Protein AF-F0ZK30-F1 (afdb_monomer)

Organism: Dictyostelium purpureum (NCBI:txid5786)

Foldseek 3Di:
DAFPAWDDWDADPNWIWTFTDDPPDDSVPTDTDTPVRPPPVVRVVVVVVVVVVVVVPD

Radius of gyration: 11.72 Å; Cα contacts (8 Å, |Δi|>4): 71; chains: 1; bounding box: 31×21×32 Å

pLDDT: mean 81.32, std 10.85, range [42.47, 90.88]

Sequence (58 aa):
YYVEKILSKRIRGGIKEYLIKWEGYDVKEATWEAESDCFCTDLIEEFEESQESKNKNK

Secondary structure (DSSP, 8-state):
--EEEEEEEEEETTEEEEEEEETTS-GGG-EEEETTT---HHHHHHHHHHHHHHHTT-

Structure (mmCIF, N/CA/C/O backbone):
data_AF-F0ZK30-F1
#
_entry.id   AF-F0ZK30-F1
#
loop_
_atom_site.group_PDB
_atom_site.id
_atom_site.type_symbol
_atom_site.label_atom_id
_atom_site.label_alt_id
_atom_site.label_comp_id
_atom_site.label_asym_id
_atom_site.label_entity_id
_atom_site.label_seq_id
_atom_site.pdbx_PDB_ins_code
_atom_site.Cartn_x
_atom_site.Cartn_y
_atom_site.Cartn_z
_atom_site.occupancy
_atom_site.B_iso_or_equiv
_atom_site.auth_seq_id
_atom_site.auth_comp_id
_atom_site.auth_asym_id
_atom_site.auth_atom_id
_atom_site.pdbx_PDB_model_num
ATOM 1 N N . TYR A 1 1 ? -9.188 4.165 -14.735 1.00 60.09 1 TYR A N 1
ATOM 2 C CA . TYR A 1 1 ? -9.542 3.321 -13.582 1.00 60.09 1 TYR A CA 1
ATOM 3 C C . TYR A 1 1 ? -9.393 4.163 -12.328 1.00 60.09 1 TYR A C 1
ATOM 5 O O . TYR A 1 1 ? -8.455 4.949 -12.283 1.00 60.09 1 TYR A O 1
ATOM 13 N N . TYR A 1 2 ? -10.327 4.075 -11.379 1.00 74.31 2 TYR A N 1
ATOM 14 C CA . TYR A 1 2 ? -10.262 4.82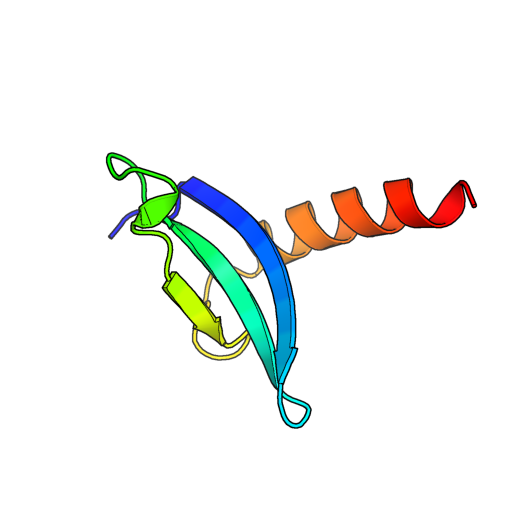7 -10.122 1.00 74.31 2 TYR A CA 1
ATOM 15 C C . TYR A 1 2 ? -9.607 3.955 -9.053 1.00 74.31 2 TYR A C 1
ATOM 17 O O . TYR A 1 2 ? -10.007 2.805 -8.856 1.00 74.31 2 TYR A O 1
ATOM 25 N N . VAL A 1 3 ? -8.555 4.475 -8.424 1.00 80.31 3 VAL A N 1
ATOM 26 C CA . VAL A 1 3 ? -7.866 3.790 -7.331 1.00 80.31 3 VAL A CA 1
ATOM 27 C C . VAL A 1 3 ? -8.665 4.009 -6.052 1.00 80.31 3 VAL A C 1
ATOM 29 O O . VAL A 1 3 ? -8.871 5.147 -5.647 1.00 80.31 3 VAL A O 1
ATOM 32 N N . GLU A 1 4 ? -9.102 2.924 -5.414 1.00 84.94 4 GLU A N 1
ATOM 33 C CA . GLU A 1 4 ? -9.813 2.986 -4.136 1.00 84.94 4 GLU A CA 1
ATOM 34 C C . GLU A 1 4 ? -8.828 3.140 -2.974 1.00 84.94 4 GLU A C 1
ATOM 36 O O . GLU A 1 4 ? -8.996 4.020 -2.138 1.00 84.94 4 GLU A O 1
ATOM 41 N N . LYS A 1 5 ? -7.817 2.262 -2.895 1.00 85.25 5 LYS A N 1
ATOM 42 C CA . LYS A 1 5 ? -6.796 2.284 -1.834 1.00 85.25 5 LYS A CA 1
ATOM 43 C C . LYS A 1 5 ? -5.630 1.343 -2.106 1.00 85.25 5 LYS A C 1
ATOM 45 O O . LYS A 1 5 ? -5.759 0.374 -2.854 1.00 85.25 5 LYS A O 1
ATOM 50 N N . ILE A 1 6 ? -4.529 1.558 -1.392 1.00 88.25 6 ILE A N 1
ATOM 51 C CA . ILE A 1 6 ? -3.405 0.623 -1.336 1.00 88.25 6 ILE A CA 1
ATOM 52 C C . ILE A 1 6 ? -3.657 -0.421 -0.245 1.00 88.25 6 ILE A C 1
ATOM 54 O O . ILE A 1 6 ? -3.923 -0.102 0.913 1.00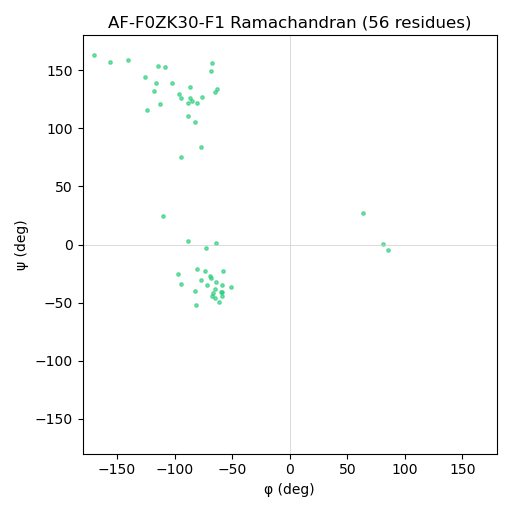 88.25 6 ILE A O 1
ATOM 58 N N . LEU A 1 7 ? -3.574 -1.697 -0.617 1.00 87.50 7 LEU A N 1
ATOM 59 C CA . LEU A 1 7 ? -3.787 -2.819 0.299 1.00 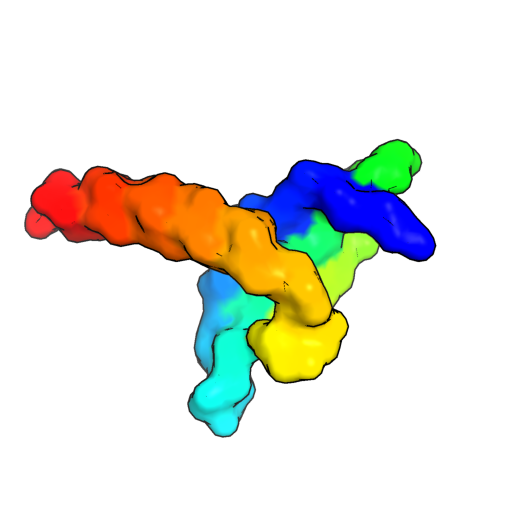87.50 7 LEU A CA 1
ATOM 60 C C . LEU A 1 7 ? -2.491 -3.344 0.905 1.00 87.50 7 LEU A C 1
ATOM 62 O O . LEU A 1 7 ? -2.481 -3.836 2.033 1.00 87.50 7 LEU A O 1
ATOM 66 N N . SER A 1 8 ? -1.408 -3.306 0.137 1.00 87.56 8 SER A N 1
ATOM 67 C CA . SER A 1 8 ? -0.138 -3.897 0.529 1.00 87.56 8 SER A CA 1
ATOM 68 C C . SER A 1 8 ? 1.014 -3.235 -0.209 1.00 87.56 8 SER A C 1
ATOM 70 O O . SER A 1 8 ? 0.823 -2.703 -1.299 1.00 87.56 8 SER A O 1
ATOM 72 N N . LYS A 1 9 ? 2.216 -3.318 0.364 1.00 88.31 9 LYS A N 1
ATOM 73 C CA . LYS A 1 9 ? 3.461 -2.956 -0.314 1.00 88.31 9 LYS A CA 1
ATOM 74 C C . LYS A 1 9 ? 4.439 -4.114 -0.246 1.00 88.31 9 LYS A C 1
ATOM 76 O O . LYS A 1 9 ? 4.513 -4.808 0.769 1.00 88.31 9 LYS A O 1
ATOM 81 N N . ARG A 1 10 ? 5.216 -4.305 -1.304 1.00 89.00 10 ARG A N 1
ATOM 82 C CA . ARG A 1 10 ? 6.333 -5.251 -1.336 1.00 89.00 10 ARG A CA 1
ATOM 83 C C . ARG A 1 10 ? 7.501 -4.642 -2.095 1.00 89.00 10 ARG A C 1
ATOM 85 O O . ARG A 1 10 ? 7.318 -3.733 -2.891 1.00 89.00 10 ARG A O 1
ATOM 92 N N . ILE A 1 11 ? 8.703 -5.155 -1.860 1.00 89.06 11 ILE A N 1
ATOM 93 C CA . ILE A 1 11 ? 9.892 -4.765 -2.621 1.00 89.06 11 ILE A CA 1
ATOM 94 C C . ILE A 1 11 ? 10.338 -5.974 -3.432 1.00 89.06 11 ILE A C 1
ATOM 96 O O . ILE A 1 11 ? 10.648 -7.021 -2.861 1.00 89.06 11 ILE A O 1
ATOM 100 N N . ARG A 1 12 ? 10.384 -5.836 -4.758 1.00 88.19 12 ARG A N 1
ATOM 101 C CA . ARG A 1 12 ? 10.837 -6.884 -5.674 1.00 88.19 12 ARG A CA 1
ATOM 102 C C . ARG A 1 12 ? 11.967 -6.347 -6.539 1.00 88.19 12 ARG A C 1
ATOM 104 O O . ARG A 1 12 ? 11.790 -5.409 -7.303 1.00 88.19 12 ARG A O 1
ATOM 111 N N . GLY A 1 13 ? 13.158 -6.928 -6.392 1.00 86.50 13 GLY A N 1
ATOM 112 C CA . GLY A 1 13 ? 14.335 -6.503 -7.160 1.00 86.50 13 GLY A CA 1
ATOM 113 C C . GLY A 1 13 ? 14.785 -5.064 -6.876 1.00 86.50 13 GLY A C 1
ATOM 114 O O . GLY A 1 13 ? 15.357 -4.430 -7.752 1.00 86.50 13 GLY A O 1
ATOM 115 N N . GLY A 1 14 ? 14.500 -4.537 -5.680 1.00 87.50 14 GLY A N 1
ATOM 116 C CA . GLY A 1 14 ? 14.803 -3.148 -5.310 1.00 87.50 14 GLY A CA 1
ATOM 117 C C . GLY A 1 14 ? 13.733 -2.134 -5.721 1.00 87.50 14 GLY A C 1
ATOM 118 O O . GLY A 1 14 ? 13.830 -0.975 -5.334 1.00 87.50 14 GLY A O 1
ATOM 1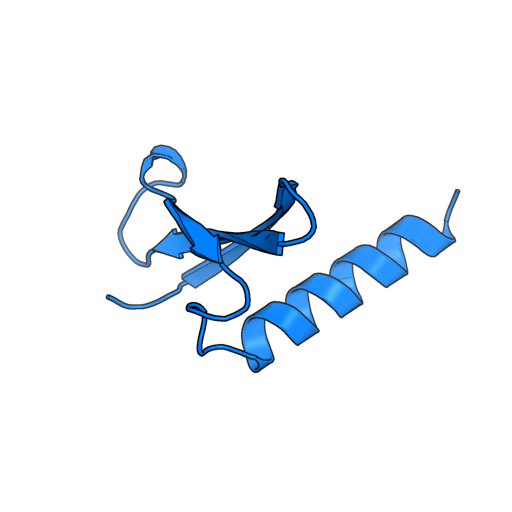19 N N . ILE A 1 15 ? 12.693 -2.565 -6.439 1.00 86.62 15 ILE A N 1
ATOM 120 C CA . ILE A 1 15 ? 11.557 -1.726 -6.819 1.00 86.62 15 ILE A CA 1
ATOM 121 C C . ILE A 1 15 ? 10.433 -1.949 -5.810 1.00 86.62 15 ILE A C 1
ATOM 123 O O . ILE A 1 15 ? 10.078 -3.094 -5.513 1.00 86.62 15 ILE A O 1
ATOM 127 N N . LYS A 1 16 ? 9.881 -0.865 -5.265 1.00 88.19 16 LYS A N 1
ATOM 128 C CA . LYS A 1 16 ? 8.668 -0.923 -4.447 1.00 88.19 16 LYS A CA 1
ATOM 129 C C . LYS A 1 16 ? 7.457 -1.099 -5.359 1.00 88.19 16 LYS A C 1
ATOM 131 O O . LYS A 1 16 ? 7.259 -0.330 -6.295 1.00 88.19 16 LYS A O 1
ATOM 136 N N . GLU A 1 17 ? 6.655 -2.108 -5.067 1.00 90.69 17 GLU A N 1
ATOM 137 C CA . GLU A 1 17 ? 5.375 -2.373 -5.710 1.00 90.69 17 GLU A CA 1
ATOM 138 C C . GLU A 1 17 ? 4.263 -2.246 -4.664 1.00 90.69 17 GLU A C 1
ATOM 140 O O . GLU A 1 17 ? 4.395 -2.732 -3.534 1.00 90.69 17 GLU A O 1
ATOM 145 N N . TYR A 1 18 ? 3.151 -1.640 -5.057 1.00 88.62 18 TYR A N 1
ATOM 146 C CA . TYR A 1 18 ? 1.974 -1.418 -4.233 1.00 88.62 18 TYR A CA 1
ATOM 147 C C . TYR A 1 18 ? 0.778 -2.156 -4.833 1.00 88.62 18 TYR A C 1
ATOM 149 O O . TYR A 1 18 ? 0.526 -2.094 -6.033 1.00 88.62 18 TYR A O 1
ATOM 157 N N . LEU A 1 19 ? 0.049 -2.889 -3.995 1.00 90.25 19 LEU A N 1
ATOM 158 C CA . LEU A 1 19 ? -1.161 -3.595 -4.398 1.00 90.25 19 LEU A CA 1
ATOM 159 C C . LEU A 1 19 ? -2.332 -2.611 -4.396 1.00 90.25 19 LEU A C 1
ATOM 161 O O . LEU A 1 19 ? -2.822 -2.229 -3.328 1.00 90.25 19 LEU A O 1
ATOM 165 N N . ILE A 1 20 ? -2.762 -2.218 -5.588 1.00 88.31 20 ILE A N 1
ATOM 166 C CA . ILE A 1 20 ? -3.809 -1.230 -5.825 1.00 88.31 20 ILE A CA 1
ATOM 167 C C . ILE A 1 20 ? -5.171 -1.919 -5.846 1.00 88.31 20 ILE A C 1
ATOM 169 O O . ILE A 1 20 ? -5.421 -2.803 -6.665 1.00 88.31 20 ILE A O 1
ATOM 173 N N . LYS A 1 21 ? -6.076 -1.499 -4.958 1.00 89.06 21 LYS A N 1
ATOM 174 C CA . LYS A 1 21 ? -7.489 -1.869 -5.040 1.00 89.06 21 LYS A CA 1
ATOM 175 C C . LYS A 1 21 ? -8.204 -0.902 -5.975 1.00 89.06 21 LYS A C 1
ATOM 177 O O . LYS A 1 21 ? -8.205 0.302 -5.726 1.00 89.06 21 LYS A O 1
ATOM 182 N N . TRP A 1 22 ? -8.842 -1.437 -7.006 1.00 89.12 22 TRP A N 1
ATOM 183 C CA . TRP A 1 22 ? -9.628 -0.666 -7.963 1.00 89.12 22 TRP A CA 1
ATOM 184 C C . TRP A 1 22 ? -11.066 -0.481 -7.474 1.00 89.12 22 TRP A C 1
ATOM 186 O O . TRP A 1 22 ? -11.695 -1.430 -7.004 1.00 89.12 22 TRP A O 1
ATOM 196 N N . GLU A 1 23 ? -11.594 0.736 -7.597 1.00 85.38 23 GLU A N 1
ATOM 197 C CA . GLU A 1 23 ? -12.966 1.048 -7.197 1.00 85.38 23 GLU A CA 1
ATOM 198 C C . GLU A 1 23 ? -13.969 0.285 -8.075 1.00 85.38 23 GLU A C 1
ATOM 200 O O . GLU A 1 23 ? -13.866 0.273 -9.303 1.00 85.38 23 GLU A O 1
ATOM 205 N N . GLY A 1 24 ? -14.938 -0.372 -7.435 1.00 87.31 24 GLY A N 1
ATOM 206 C CA . GLY A 1 24 ? -15.939 -1.195 -8.119 1.00 87.31 24 GLY A CA 1
ATOM 207 C C . GLY A 1 24 ? -15.463 -2.601 -8.494 1.00 87.31 24 GLY A C 1
ATOM 208 O O . GLY A 1 24 ? -16.259 -3.374 -9.026 1.00 87.31 24 GLY A O 1
ATOM 209 N N . TYR A 1 25 ? -14.213 -2.956 -8.177 1.00 86.31 25 TYR A N 1
ATOM 210 C CA . TYR A 1 25 ? -13.673 -4.300 -8.362 1.00 86.31 25 TYR A CA 1
ATOM 211 C C . TYR A 1 25 ? -13.340 -4.961 -7.023 1.00 86.31 25 TYR A C 1
ATOM 213 O O . TYR A 1 25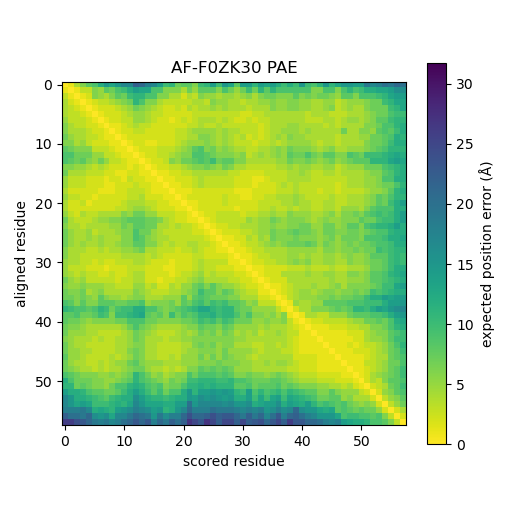 ? -13.057 -4.319 -6.005 1.00 86.31 25 TYR A O 1
ATOM 221 N N . ASP A 1 26 ? -13.377 -6.288 -7.025 1.00 87.69 26 ASP A N 1
ATOM 222 C CA . ASP A 1 26 ? -12.990 -7.082 -5.871 1.00 87.69 26 ASP A CA 1
ATOM 223 C C . ASP A 1 26 ? -11.490 -6.972 -5.589 1.00 87.69 26 ASP A C 1
ATOM 225 O O . ASP A 1 26 ? -10.666 -6.775 -6.478 1.00 87.69 26 ASP A O 1
ATOM 229 N N . VAL A 1 27 ? -11.109 -7.220 -4.334 1.00 84.69 27 VAL A N 1
ATOM 230 C CA . VAL A 1 27 ? -9.695 -7.261 -3.908 1.00 84.69 27 VAL A CA 1
ATOM 231 C C . VAL A 1 27 ? -8.880 -8.302 -4.691 1.00 84.69 27 VAL A C 1
ATOM 233 O O . VAL A 1 27 ? -7.662 -8.198 -4.784 1.00 84.69 27 VAL A O 1
ATOM 236 N N . LYS A 1 28 ? -9.542 -9.307 -5.270 1.00 88.00 28 LYS A N 1
ATOM 237 C CA . LYS A 1 28 ? -8.904 -10.331 -6.107 1.00 88.00 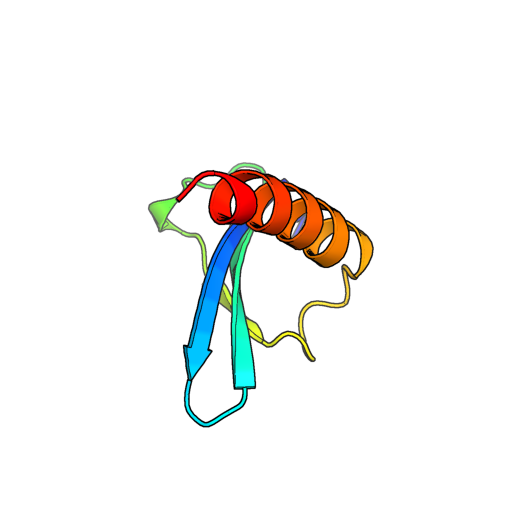28 LYS A CA 1
ATOM 238 C C . LYS A 1 28 ? -8.405 -9.787 -7.447 1.00 88.00 28 LYS A C 1
ATOM 240 O O . LYS A 1 28 ? -7.438 -10.324 -7.970 1.00 88.00 28 LYS A O 1
ATOM 245 N N . GLU A 1 29 ? -9.035 -8.728 -7.946 1.00 87.94 29 GLU A N 1
ATOM 246 C CA . GLU A 1 29 ? -8.657 -8.035 -9.181 1.00 87.94 29 GLU A CA 1
ATOM 247 C C . GLU A 1 29 ? -7.619 -6.931 -8.918 1.00 87.94 29 GLU A C 1
ATOM 249 O O . GLU A 1 29 ? -7.249 -6.188 -9.823 1.00 87.94 29 GLU A O 1
ATOM 254 N N . ALA A 1 30 ? -7.154 -6.785 -7.672 1.00 89.88 30 ALA A N 1
ATOM 255 C CA . ALA A 1 30 ? -6.109 -5.834 -7.333 1.00 89.88 30 ALA A CA 1
ATOM 256 C C . ALA A 1 30 ? -4.796 -6.192 -8.047 1.00 89.88 30 ALA A C 1
ATOM 258 O O . ALA A 1 30 ? -4.349 -7.344 -8.023 1.00 89.88 30 ALA A O 1
ATOM 259 N N . THR A 1 31 ? -4.154 -5.191 -8.643 1.00 90.19 31 THR A N 1
ATOM 260 C CA . THR A 1 31 ? -2.897 -5.345 -9.387 1.00 90.19 31 THR A CA 1
ATOM 261 C C . THR A 1 31 ? -1.729 -4.737 -8.619 1.00 90.19 31 THR A C 1
ATOM 263 O O . THR A 1 31 ? -1.900 -3.856 -7.776 1.00 90.19 31 THR A O 1
ATOM 266 N N . TRP A 1 32 ? -0.527 -5.262 -8.860 1.00 90.88 32 TRP A N 1
ATOM 267 C CA . TRP A 1 32 ? 0.702 -4.710 -8.294 1.00 90.88 32 TRP A CA 1
ATOM 268 C C . TRP A 1 32 ? 1.241 -3.646 -9.239 1.00 90.88 32 TRP A C 1
ATOM 270 O O . TRP A 1 32 ? 1.729 -3.989 -10.311 1.00 90.88 32 TRP A O 1
ATOM 280 N N . GLU A 1 33 ? 1.180 -2.391 -8.814 1.00 88.44 33 GLU A N 1
ATOM 281 C CA . GLU A 1 33 ? 1.733 -1.259 -9.552 1.00 88.44 33 GLU A CA 1
ATOM 282 C C . GLU A 1 33 ? 3.064 -0.838 -8.931 1.00 88.44 33 GLU A C 1
ATOM 284 O O . GLU A 1 33 ? 3.225 -0.827 -7.707 1.00 88.44 33 GLU A O 1
ATOM 289 N N . ALA A 1 34 ? 4.051 -0.509 -9.761 1.00 87.62 34 ALA A N 1
ATOM 290 C CA . ALA A 1 34 ? 5.321 0.011 -9.266 1.00 87.62 34 ALA A CA 1
ATOM 291 C C . ALA A 1 34 ? 5.123 1.410 -8.666 1.00 87.62 34 ALA A C 1
ATOM 293 O O . ALA A 1 34 ? 4.301 2.177 -9.156 1.00 87.62 34 ALA A O 1
ATOM 294 N N . GLU A 1 35 ? 5.923 1.789 -7.666 1.00 83.50 35 GLU A N 1
ATOM 295 C CA . GLU A 1 35 ? 5.938 3.159 -7.117 1.00 83.50 35 GLU A CA 1
ATOM 296 C C . GLU A 1 35 ? 6.084 4.213 -8.226 1.00 83.50 35 GLU A C 1
ATOM 298 O O . GLU A 1 35 ? 5.457 5.262 -8.179 1.00 83.50 35 GLU A O 1
ATOM 303 N N . SER A 1 36 ? 6.873 3.906 -9.258 1.00 81.56 36 SER A N 1
ATOM 304 C CA . SER A 1 36 ? 7.091 4.797 -10.401 1.00 81.56 36 SER A CA 1
ATOM 305 C C . SER A 1 36 ? 5.904 4.896 -11.366 1.00 81.56 36 SER A C 1
ATOM 307 O O . SER A 1 36 ? 5.831 5.874 -12.102 1.00 81.56 36 SER A O 1
ATOM 309 N N . ASP A 1 37 ? 5.012 3.901 -11.391 1.00 75.81 37 ASP A N 1
ATOM 310 C CA . ASP A 1 37 ? 3.814 3.879 -12.251 1.00 75.81 37 ASP A CA 1
ATOM 311 C C . ASP A 1 37 ? 2.565 4.353 -11.486 1.00 75.81 37 ASP A C 1
ATOM 313 O O . ASP A 1 37 ? 1.623 4.916 -12.041 1.00 75.81 37 ASP A O 1
ATOM 317 N N . CYS A 1 38 ? 2.588 4.200 -10.161 1.00 72.81 38 CYS A N 1
ATOM 318 C CA . CYS A 1 38 ? 1.569 4.697 -9.259 1.00 72.81 38 CYS A CA 1
ATOM 319 C C . CYS A 1 38 ? 1.743 6.209 -9.046 1.00 72.81 38 CYS A C 1
ATOM 321 O O . CYS A 1 38 ? 2.306 6.658 -8.052 1.00 72.81 38 CYS A O 1
ATOM 323 N N . PHE A 1 39 ? 1.196 7.014 -9.960 1.00 67.00 39 PHE A N 1
ATOM 324 C CA . PHE A 1 39 ? 1.183 8.485 -9.878 1.00 67.00 39 PHE A CA 1
ATOM 325 C C . PHE A 1 39 ? 0.386 9.061 -8.687 1.00 67.00 39 PHE A C 1
ATOM 327 O O . PHE A 1 39 ? 0.278 10.277 -8.547 1.00 67.00 39 PHE A O 1
ATOM 334 N N . CYS A 1 40 ? -0.187 8.215 -7.829 1.00 71.62 40 CYS A N 1
ATOM 335 C CA . CYS A 1 40 ? -0.920 8.619 -6.634 1.00 71.62 40 CYS A CA 1
ATOM 336 C C . CYS A 1 40 ? -0.000 8.605 -5.407 1.00 71.62 40 CYS A C 1
ATOM 338 O O . CYS A 1 40 ? -0.085 7.705 -4.568 1.00 71.62 40 CYS A O 1
ATOM 340 N N . THR A 1 41 ? 0.870 9.610 -5.302 1.00 78.25 41 THR A N 1
ATOM 341 C CA . THR A 1 41 ? 1.740 9.802 -4.133 1.00 78.25 41 THR A CA 1
ATOM 342 C C . THR A 1 41 ? 0.945 9.968 -2.841 1.00 78.25 41 THR A C 1
ATOM 344 O O . THR A 1 41 ? 1.360 9.414 -1.831 1.00 78.25 41 THR A O 1
ATOM 347 N N . ASP A 1 42 ? -0.228 10.611 -2.881 1.00 82.75 42 ASP A N 1
ATOM 348 C CA . ASP A 1 42 ? -1.085 10.805 -1.699 1.00 82.75 42 ASP A CA 1
ATOM 349 C C . ASP A 1 42 ? -1.519 9.470 -1.067 1.00 82.75 42 ASP A C 1
ATOM 351 O O . ASP A 1 42 ? -1.500 9.298 0.149 1.00 82.75 42 ASP A O 1
ATOM 355 N N . LEU A 1 43 ? -1.861 8.480 -1.900 1.00 82.19 43 LEU A N 1
ATOM 356 C CA . LEU A 1 43 ? -2.278 7.156 -1.428 1.00 82.19 43 LEU A CA 1
ATOM 357 C C . LEU A 1 43 ? -1.109 6.353 -0.859 1.00 82.19 43 LEU A C 1
ATOM 359 O O . LEU A 1 43 ? -1.287 5.571 0.077 1.00 82.19 43 LEU A O 1
ATOM 363 N N . ILE A 1 44 ? 0.080 6.519 -1.446 1.00 82.94 44 ILE A N 1
ATOM 364 C CA . ILE A 1 44 ? 1.309 5.903 -0.944 1.00 82.94 44 ILE A CA 1
ATOM 365 C C . ILE A 1 44 ? 1.639 6.484 0.425 1.00 82.94 44 ILE A C 1
ATOM 367 O O . ILE A 1 44 ? 1.914 5.718 1.344 1.00 82.94 44 ILE A O 1
ATOM 371 N N . GLU A 1 45 ? 1.557 7.802 0.571 1.00 85.56 45 GLU A N 1
ATOM 372 C CA . GLU A 1 45 ? 1.837 8.502 1.820 1.00 85.56 45 GLU A CA 1
ATOM 373 C C . GLU A 1 45 ? 0.871 8.056 2.930 1.00 85.56 45 GLU A C 1
ATOM 375 O O . GLU A 1 45 ? 1.325 7.579 3.969 1.00 85.56 45 GLU A O 1
ATOM 380 N N . GLU A 1 46 ? -0.442 8.037 2.669 1.00 85.56 46 GLU A N 1
ATOM 381 C CA . GLU A 1 46 ? -1.455 7.557 3.626 1.00 85.56 46 GLU A CA 1
ATOM 382 C C . GLU A 1 46 ? -1.214 6.094 4.049 1.00 85.56 46 GLU A C 1
ATOM 384 O O . GLU A 1 46 ? -1.342 5.714 5.225 1.00 85.56 46 GLU A O 1
ATOM 389 N N . PHE A 1 47 ? -0.827 5.246 3.089 1.00 86.12 47 PHE A N 1
ATOM 390 C CA . PHE A 1 47 ? -0.482 3.857 3.368 1.00 86.12 47 PHE A CA 1
ATOM 391 C C . PHE A 1 47 ? 0.801 3.743 4.199 1.00 86.12 47 PHE A C 1
ATOM 393 O O . PHE A 1 47 ? 0.849 2.945 5.140 1.00 86.12 47 PHE A O 1
ATOM 400 N N . GLU A 1 48 ? 1.847 4.506 3.877 1.00 84.62 48 GLU A N 1
ATOM 401 C CA . GLU A 1 48 ? 3.109 4.488 4.615 1.00 84.62 48 GLU A CA 1
ATOM 402 C C . GLU A 1 48 ? 2.949 5.032 6.037 1.00 84.62 48 GLU A C 1
ATOM 404 O O . GLU A 1 48 ? 3.422 4.375 6.967 1.00 84.62 48 GLU A O 1
ATOM 409 N N . GLU A 1 49 ? 2.194 6.113 6.242 1.00 85.88 49 GLU A N 1
ATOM 410 C CA . GLU A 1 49 ? 1.849 6.631 7.572 1.00 85.88 49 GLU A CA 1
ATOM 411 C C . GLU A 1 49 ? 1.108 5.580 8.416 1.00 85.88 49 GLU A C 1
ATOM 413 O O . GLU A 1 49 ? 1.441 5.332 9.585 1.00 85.88 49 GLU A O 1
ATOM 418 N N . SER A 1 50 ? 0.142 4.884 7.809 1.00 82.56 50 SER A N 1
ATOM 419 C CA . SER A 1 50 ? -0.626 3.815 8.461 1.00 82.56 50 SER A CA 1
ATOM 420 C C . SER A 1 50 ? 0.204 2.561 8.770 1.00 82.56 50 SER A C 1
ATOM 422 O O . SER A 1 50 ? -0.110 1.815 9.703 1.00 82.56 50 SER A O 1
ATOM 424 N N . GLN A 1 51 ? 1.247 2.277 7.986 1.00 79.81 51 GLN A N 1
ATOM 425 C CA . GLN A 1 51 ? 2.161 1.158 8.241 1.00 79.81 51 GLN A CA 1
ATOM 426 C C . GLN A 1 51 ? 3.231 1.512 9.275 1.00 79.81 51 GLN A C 1
ATOM 428 O O . GLN A 1 51 ? 3.547 0.683 10.130 1.00 79.81 51 GLN A O 1
ATOM 433 N N . GLU A 1 52 ? 3.779 2.726 9.238 1.00 72.44 52 GLU A N 1
ATOM 434 C CA . GLU A 1 52 ? 4.813 3.154 10.180 1.00 72.44 52 GLU A CA 1
ATOM 435 C C . GLU A 1 52 ? 4.272 3.218 11.615 1.00 72.44 52 GLU A C 1
ATOM 437 O O . GLU A 1 52 ? 4.929 2.770 12.561 1.00 72.44 52 GLU A O 1
ATOM 442 N N . SER A 1 53 ? 3.030 3.672 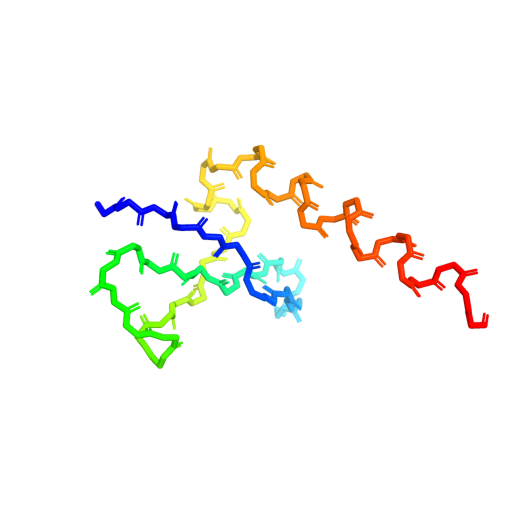11.774 1.00 63.91 53 SER A N 1
ATOM 443 C CA . SER A 1 53 ? 2.326 3.669 13.059 1.00 63.91 53 SER A CA 1
ATOM 444 C C . SER A 1 53 ? 2.070 2.254 13.604 1.00 63.91 53 SER A C 1
ATOM 446 O O . SER A 1 53 ? 2.149 2.044 14.814 1.00 63.91 53 SER A O 1
ATOM 448 N N . LYS A 1 54 ? 1.859 1.249 12.742 1.00 61.41 54 LYS A N 1
ATOM 449 C CA . LYS A 1 54 ? 1.742 -0.165 13.158 1.00 61.41 54 LYS A CA 1
ATOM 450 C C . LYS A 1 54 ? 3.086 -0.819 13.483 1.00 61.41 54 LYS A C 1
ATOM 452 O O . LYS A 1 54 ? 3.132 -1.707 14.332 1.00 61.41 54 LYS A O 1
ATOM 457 N N . ASN A 1 55 ? 4.175 -0.395 12.840 1.00 60.31 55 ASN A N 1
ATOM 458 C CA . ASN A 1 55 ? 5.500 -0.980 13.053 1.00 60.31 55 ASN A CA 1
ATOM 459 C C . ASN A 1 55 ? 6.212 -0.445 14.313 1.00 60.31 55 ASN A C 1
ATOM 461 O O . ASN A 1 55 ? 7.082 -1.125 14.845 1.00 60.31 55 ASN A O 1
ATOM 465 N N . LYS A 1 56 ? 5.823 0.730 14.836 1.00 54.44 56 LYS A N 1
ATOM 466 C CA . LYS A 1 56 ? 6.369 1.304 16.088 1.00 54.44 56 LYS A CA 1
ATOM 467 C C . LYS A 1 56 ? 5.913 0.604 17.378 1.00 54.44 56 LYS A C 1
ATOM 469 O O . LYS A 1 56 ? 6.388 0.964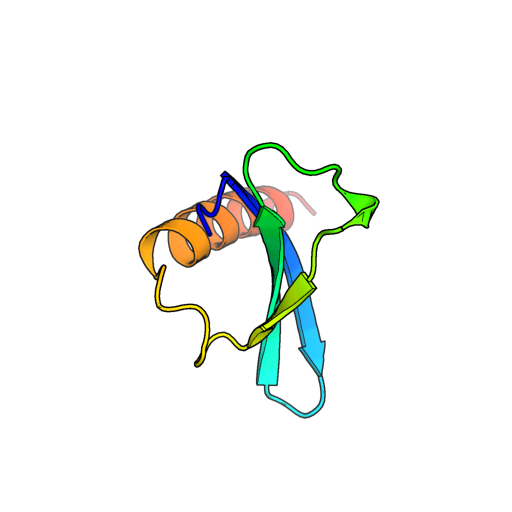 18.449 1.00 54.44 56 LYS A O 1
ATOM 474 N N . ASN A 1 57 ? 5.037 -0.397 17.291 1.00 51.25 57 ASN A N 1
ATOM 475 C CA . ASN A 1 57 ? 4.468 -1.092 18.450 1.00 51.25 57 ASN A CA 1
ATOM 476 C C . ASN A 1 57 ? 4.965 -2.542 18.623 1.00 51.25 57 ASN A C 1
ATOM 478 O O . ASN A 1 57 ? 4.25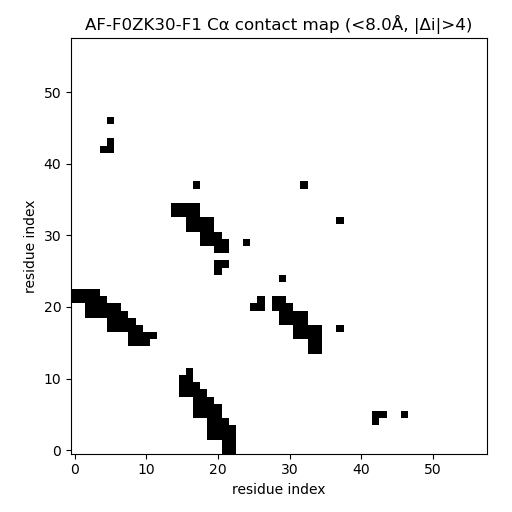3 -3.362 19.208 1.00 51.25 57 ASN A O 1
ATOM 482 N N . LYS A 1 58 ? 6.155 -2.876 18.103 1.00 42.47 58 LYS A N 1
ATOM 483 C CA . LYS A 1 58 ? 6.765 -4.204 18.251 1.00 42.47 58 LYS A CA 1
ATOM 484 C C . LYS A 1 58 ? 8.089 -4.166 18.999 1.00 42.47 58 LYS A C 1
ATOM 486 O O . LYS A 1 58 ? 8.894 -3.256 18.713 1.00 42.47 58 LYS A O 1
#

Nearest PDB structures (foldseek):
  1pfb-assembly1_A  TM=9.235E-01  e=7.929E-05  Drosophila melanogaster
  1pdq-assembly1_A  TM=9.282E-01  e=1.168E-04  Drosophila melanogaster
  3gv6-assembly1_A  TM=9.418E-01  e=1.834E-04  Homo sapiens
  6v2r-assembly1_A  TM=9.422E-01  e=5.149E-04  Homo sapiens
  5epl-assembly1_A  TM=9.206E-01  e=5.149E-04  Homo sapiens

InterPro domains:
  IPR000953 Chromo/chromo shadow domain [PS50013] (1-58)
  IPR000953 Chromo/chromo shadow domain [SM00298] (1-52)
  IPR016197 Chromo-like domain superfamily [SSF54160] (1-55)
  IPR023780 Chromo domain [PF00385] (1-49)
  IPR051219 Heterochromatin-associated chromo domain-containing protein [PTHR22812] (1-57)

Solvent-accessible surface area (backbone atoms only — not comparable to full-atom values): 3550 Å² total; per-residue (Å²): 137,56,78,64,45,66,78,47,75,50,73,59,98,87,42,49,31,34,31,37,28,41,59,97,54,57,76,86,74,37,46,78,38,40,60,90,71,45,85,54,57,69,53,52,48,56,46,48,56,61,46,54,65,62,61,74,75,115

Mean predicted aligned error: 5.9 Å